Protein AF-A0A937JN17-F1 (afdb_monomer)

Organism: NCBI:txid1695166

pLDDT: mean 93.18, std 5.34, range [66.69, 98.62]

Mean predicted aligned error: 3.78 Å

Nearest PDB structures (foldseek):
  3ta1-assembly1_D  TM=4.311E-01  e=4.200E-02  Archaeoglobus fulgidus DSM 4304
  7r31-assembly1_A  TM=5.117E-01  e=2.282E-01  Synechocystis sp. PCC 6803
  3ddn-assembly1_A  TM=3.674E-01  e=8.674E-02  Mycobacterium tuberculosis
  4ozn-assembly1_A  TM=3.906E-01  e=2.906E-01  Haloferax mediterranei ATCC 33500
  1k1g-assembly1_A  TM=4.198E-01  e=4.153E+00  Homo sapiens

Structure (mmCIF, N/CA/C/O backbone):
data_AF-A0A937JN17-F1
#
_entry.id   AF-A0A937JN17-F1
#
loop_
_atom_site.group_PDB
_atom_site.id
_atom_site.type_symbol
_atom_site.label_atom_id
_atom_site.label_alt_id
_atom_site.label_comp_id
_atom_site.label_asym_id
_atom_site.label_entity_id
_atom_site.label_seq_id
_atom_site.pdbx_PDB_ins_code
_atom_site.Cartn_x
_atom_site.Cartn_y
_atom_site.Cartn_z
_atom_site.occupancy
_atom_site.B_iso_or_equiv
_atom_site.auth_seq_id
_atom_site.auth_comp_id
_atom_site.auth_asym_id
_atom_site.auth_atom_id
_atom_site.pdbx_PDB_model_num
ATOM 1 N N . MET A 1 1 ? -6.719 -8.205 -0.569 1.00 77.25 1 MET A N 1
ATOM 2 C CA . MET A 1 1 ? -6.168 -7.696 0.703 1.00 77.25 1 MET A CA 1
ATOM 3 C C . MET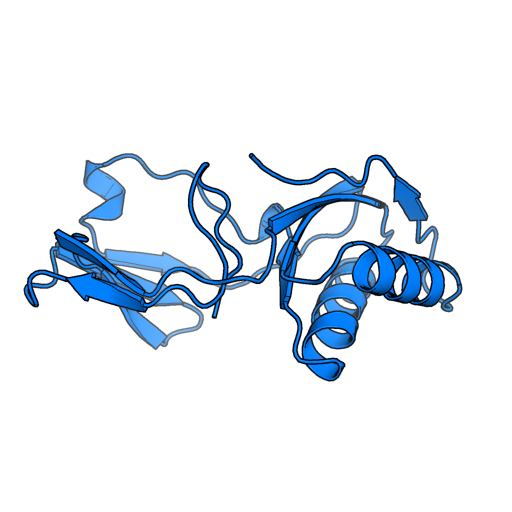 A 1 1 ? -5.210 -6.585 0.345 1.00 77.25 1 MET A C 1
ATOM 5 O O . MET A 1 1 ? -4.447 -6.789 -0.593 1.00 77.25 1 MET A O 1
ATOM 9 N N . ASN A 1 2 ? -5.300 -5.459 1.044 1.00 88.75 2 ASN A N 1
ATOM 10 C CA . ASN A 1 2 ? -4.591 -4.226 0.699 1.00 88.75 2 ASN A CA 1
ATOM 11 C C . ASN A 1 2 ? -3.262 -4.151 1.462 1.00 88.75 2 ASN A C 1
ATOM 13 O O . ASN A 1 2 ? -3.133 -4.776 2.518 1.00 88.75 2 ASN A O 1
ATOM 17 N N . VAL A 1 3 ? -2.299 -3.374 0.964 1.00 94.12 3 VAL A N 1
ATOM 18 C CA . VAL A 1 3 ? -1.054 -3.077 1.697 1.00 94.12 3 VAL A CA 1
ATOM 19 C C . VAL A 1 3 ? -1.288 -1.870 2.620 1.00 94.12 3 VAL A C 1
ATOM 21 O O . VAL A 1 3 ? -1.643 -0.803 2.119 1.00 94.12 3 VAL A O 1
ATOM 24 N N . PRO A 1 4 ? -1.129 -1.990 3.953 1.00 89.88 4 PRO A N 1
ATOM 25 C CA . PRO A 1 4 ? -1.349 -0.863 4.860 1.00 89.88 4 PRO A CA 1
ATOM 26 C C . PRO A 1 4 ? -0.353 0.283 4.624 1.00 89.88 4 PRO A C 1
ATOM 28 O O . PRO A 1 4 ? 0.852 0.058 4.617 1.00 89.88 4 PRO A O 1
ATOM 31 N N . GLY A 1 5 ? -0.855 1.515 4.484 1.00 84.62 5 GLY A N 1
ATOM 32 C CA . GLY A 1 5 ? -0.035 2.738 4.432 1.00 84.62 5 GLY A CA 1
ATOM 33 C C . GLY A 1 5 ? 0.147 3.443 5.778 1.00 84.62 5 GLY A C 1
ATOM 34 O O . GLY A 1 5 ? 0.866 4.434 5.870 1.00 84.62 5 GLY A O 1
ATOM 35 N N . SER A 1 6 ? -0.513 2.956 6.829 1.00 83.00 6 SER A N 1
ATOM 36 C CA . SER A 1 6 ? -0.355 3.464 8.191 1.00 83.00 6 SER A CA 1
ATOM 37 C C . SER A 1 6 ? 0.913 2.904 8.834 1.00 83.00 6 SER A C 1
ATOM 39 O O . SER A 1 6 ? 1.126 1.690 8.807 1.00 83.00 6 SER A O 1
ATOM 41 N N . ALA A 1 7 ? 1.697 3.773 9.474 1.00 77.50 7 ALA A N 1
ATOM 42 C CA . ALA A 1 7 ? 2.879 3.378 10.237 1.00 77.50 7 ALA A CA 1
ATOM 43 C C . ALA A 1 7 ? 2.555 2.276 11.263 1.00 77.50 7 ALA A C 1
ATOM 45 O O . ALA A 1 7 ? 1.486 2.278 11.882 1.00 77.50 7 ALA A O 1
ATOM 46 N N . GLY A 1 8 ? 3.481 1.333 11.436 1.00 82.06 8 GLY A N 1
ATOM 47 C CA . GLY A 1 8 ? 3.349 0.233 12.393 1.00 82.06 8 GLY A CA 1
ATOM 48 C C . GLY A 1 8 ? 2.393 -0.906 12.008 1.00 82.06 8 GLY A C 1
ATOM 49 O O . GLY A 1 8 ? 2.242 -1.821 12.813 1.00 82.06 8 GLY A O 1
ATOM 50 N N . ARG A 1 9 ? 1.769 -0.892 10.818 1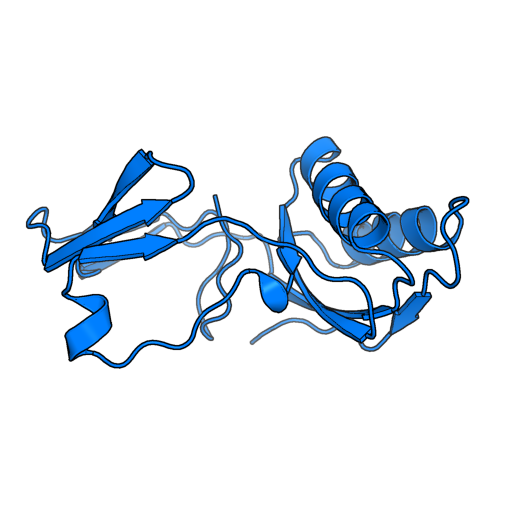.00 88.56 9 ARG A N 1
ATOM 51 C CA . ARG A 1 9 ? 0.922 -1.996 10.321 1.00 88.56 9 ARG A CA 1
ATOM 52 C C . ARG A 1 9 ? 1.540 -2.714 9.137 1.00 88.56 9 ARG A C 1
ATOM 54 O O . ARG A 1 9 ? 2.214 -2.110 8.301 1.00 88.56 9 ARG A O 1
ATOM 61 N N . ARG A 1 10 ? 1.279 -4.017 9.052 1.00 92.06 10 ARG A N 1
ATOM 62 C CA . ARG A 1 10 ? 1.859 -4.898 8.033 1.00 92.06 10 ARG A CA 1
ATOM 63 C C . ARG A 1 10 ? 0.792 -5.696 7.311 1.00 92.06 10 ARG A C 1
ATOM 65 O O . ARG A 1 10 ? -0.237 -6.086 7.858 1.00 92.06 10 ARG A O 1
ATOM 72 N N . PHE A 1 11 ? 1.061 -5.963 6.041 1.00 92.88 11 PHE A N 1
ATOM 73 C CA . PHE A 1 11 ? 0.241 -6.871 5.259 1.00 92.88 11 PHE A CA 1
ATOM 74 C C . PHE A 1 11 ? 0.230 -8.270 5.889 1.00 92.88 11 PHE A C 1
ATOM 76 O O . PHE A 1 11 ? 1.285 -8.818 6.207 1.00 92.88 11 PHE A O 1
ATOM 83 N N . GLY A 1 12 ? -0.958 -8.859 6.023 1.00 92.00 12 GLY A N 1
ATOM 84 C CA . GLY A 1 12 ? -1.141 -10.202 6.580 1.00 92.00 12 GLY A CA 1
ATOM 85 C C . GLY A 1 12 ? -1.245 -10.258 8.105 1.00 92.00 12 GLY A C 1
ATOM 86 O O . GLY A 1 12 ? -1.293 -11.352 8.652 1.00 92.00 12 GLY A O 1
ATOM 87 N N . GLU A 1 13 ? -1.288 -9.113 8.791 1.00 94.12 13 GLU A N 1
ATOM 88 C CA . GLU A 1 13 ? -1.615 -9.068 10.219 1.00 94.12 13 GLU A CA 1
ATOM 89 C C . GLU A 1 13 ? -3.034 -9.580 10.492 1.00 94.12 13 GLU A C 1
ATOM 91 O O . GLU A 1 13 ? -3.964 -9.335 9.719 1.00 94.12 13 GLU A O 1
ATOM 96 N N . ILE A 1 14 ? -3.201 -10.268 11.623 1.00 94.75 14 ILE A N 1
ATOM 97 C CA . ILE A 1 14 ? -4.507 -10.714 12.114 1.00 94.75 14 ILE A CA 1
ATOM 98 C C . ILE A 1 14 ? -4.906 -9.806 13.266 1.00 94.75 14 ILE A C 1
ATOM 100 O O . ILE A 1 14 ? -4.194 -9.710 14.266 1.00 94.75 14 ILE A O 1
ATOM 104 N N . VAL A 1 15 ? -6.064 -9.164 13.144 1.00 94.31 15 VAL A N 1
ATOM 105 C CA . VAL A 1 15 ? -6.603 -8.244 14.150 1.00 94.31 15 VAL A CA 1
ATOM 106 C C . VAL A 1 15 ? -7.935 -8.744 14.694 1.00 94.31 15 VAL A C 1
ATOM 108 O O . VAL A 1 15 ? -8.688 -9.430 14.002 1.00 94.31 15 VAL A O 1
ATOM 111 N N . VAL A 1 16 ? -8.235 -8.375 15.937 1.00 96.44 16 VAL A N 1
ATOM 112 C CA . VAL A 1 16 ? -9.571 -8.526 16.522 1.00 96.44 16 VAL A CA 1
ATOM 113 C C . VAL A 1 16 ? -10.297 -7.198 16.389 1.00 96.44 16 VAL A C 1
ATOM 115 O O . VAL A 1 16 ? -9.742 -6.154 16.733 1.00 96.44 16 VAL A O 1
ATOM 118 N N . HIS A 1 17 ? -11.542 -7.251 15.933 1.00 95.19 17 HIS A N 1
ATOM 119 C CA . HIS A 1 17 ? -12.444 -6.108 15.886 1.00 95.19 17 HIS A CA 1
ATOM 120 C C . HIS A 1 17 ? -13.636 -6.304 16.835 1.00 95.19 17 HIS A C 1
ATOM 122 O O . HIS A 1 17 ? -13.890 -7.415 17.304 1.00 95.19 17 HIS A O 1
ATOM 128 N N . ASP A 1 18 ? -14.368 -5.230 17.119 1.00 94.12 18 ASP A N 1
ATOM 129 C CA . ASP A 1 18 ? -15.531 -5.211 18.025 1.00 94.12 18 ASP A CA 1
ATOM 130 C C . ASP A 1 18 ? -16.756 -5.995 17.517 1.00 94.12 18 ASP A C 1
ATOM 132 O O . ASP A 1 18 ? -17.573 -6.466 18.307 1.00 94.12 18 ASP A O 1
ATOM 136 N N . GLY A 1 19 ? -16.860 -6.176 16.200 1.00 94.56 19 GLY A N 1
ATOM 137 C CA . GLY A 1 19 ? -17.957 -6.896 15.550 1.00 94.56 19 GLY A CA 1
ATOM 138 C C . GLY A 1 19 ? -19.166 -6.017 15.245 1.00 94.56 19 GLY A C 1
ATOM 139 O O . GLY A 1 19 ? -20.155 -6.525 14.719 1.00 94.56 19 GLY A O 1
ATOM 140 N N . GLU A 1 20 ? -19.080 -4.716 15.521 1.00 95.50 20 GLU A N 1
ATOM 141 C CA . GLU A 1 20 ? -20.132 -3.737 15.278 1.00 95.50 20 GLU A CA 1
ATOM 142 C C . GLU A 1 20 ? -19.713 -2.819 14.116 1.00 95.50 20 GLU A C 1
ATOM 144 O O . GLU A 1 20 ? -18.787 -2.024 14.262 1.00 95.50 20 GLU A O 1
ATOM 149 N N . PRO A 1 21 ? -20.349 -2.909 12.930 1.00 95.44 21 PRO A N 1
ATOM 150 C CA . PRO A 1 21 ? -19.993 -2.043 11.813 1.00 95.44 21 PRO A CA 1
ATOM 151 C C . PRO A 1 21 ? -20.191 -0.565 12.167 1.00 95.44 21 PRO A C 1
ATOM 153 O O . PRO A 1 21 ? -21.305 -0.124 12.454 1.00 95.44 21 PRO A O 1
ATOM 156 N N . ARG A 1 22 ? -19.114 0.216 12.089 1.00 94.31 22 ARG A N 1
ATOM 157 C CA . ARG A 1 22 ? -19.124 1.671 12.290 1.00 94.31 22 ARG A CA 1
ATOM 158 C C . ARG A 1 22 ? -19.479 2.430 11.021 1.00 94.31 22 ARG A C 1
ATOM 160 O O . ARG A 1 22 ? -19.930 3.559 11.120 1.00 94.31 22 ARG A O 1
ATOM 167 N N . GLY A 1 23 ? -19.293 1.808 9.856 1.00 94.25 23 GLY A N 1
ATOM 168 C CA . GLY A 1 23 ? -19.562 2.361 8.530 1.00 94.25 23 GLY A CA 1
ATOM 169 C C . GLY A 1 23 ? -19.452 1.293 7.441 1.00 94.25 23 GLY A C 1
ATOM 170 O O . GLY A 1 23 ? -19.213 0.121 7.737 1.00 94.25 23 GLY A O 1
ATOM 171 N N . HIS A 1 24 ? -19.611 1.690 6.177 1.00 96.00 24 HIS A N 1
ATOM 172 C CA . HIS A 1 24 ? -19.555 0.777 5.028 1.00 96.00 24 HIS A CA 1
ATOM 173 C C . HIS A 1 24 ? -18.746 1.371 3.868 1.00 96.00 24 HIS A C 1
ATOM 175 O O . HIS A 1 24 ? -18.659 2.589 3.682 1.00 96.00 24 HIS A O 1
ATOM 181 N N . ARG A 1 25 ? -18.127 0.504 3.070 1.00 94.31 25 ARG A N 1
ATOM 182 C CA . ARG A 1 25 ? -17.468 0.852 1.808 1.00 94.31 25 ARG A CA 1
ATOM 183 C C . ARG A 1 25 ? -18.082 0.055 0.684 1.00 94.31 25 ARG A C 1
ATOM 185 O O . ARG A 1 25 ? -18.060 -1.167 0.732 1.00 94.31 25 ARG A O 1
ATOM 192 N N . VAL A 1 26 ? -18.583 0.742 -0.329 1.00 95.38 26 VAL A N 1
ATOM 193 C CA . VAL A 1 26 ? -19.026 0.118 -1.572 1.00 95.38 26 VAL A CA 1
ATOM 194 C C . VAL A 1 26 ? -17.905 0.305 -2.582 1.00 95.38 26 VAL A C 1
ATOM 196 O O . VAL A 1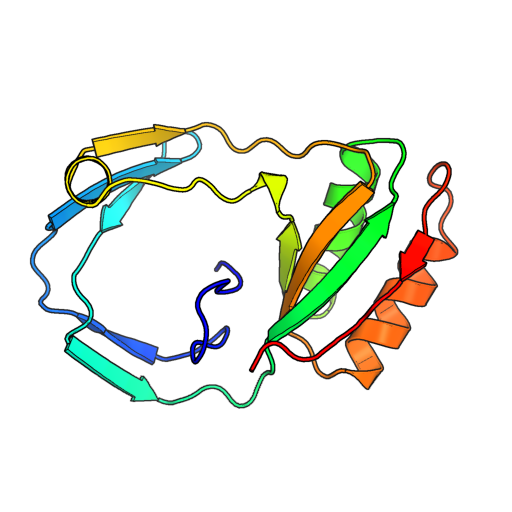 26 ? -17.643 1.422 -3.009 1.00 95.38 26 VAL A O 1
ATOM 199 N N . VAL A 1 27 ? -17.194 -0.770 -2.911 1.00 92.69 27 VAL A N 1
ATOM 200 C CA . VAL A 1 27 ? -16.090 -0.758 -3.877 1.00 92.69 27 VAL A CA 1
ATOM 201 C C . VAL A 1 27 ? -16.477 -1.629 -5.056 1.00 92.69 27 VAL A C 1
ATOM 203 O O . VAL A 1 27 ? -16.723 -2.822 -4.875 1.00 92.69 27 VAL A O 1
ATOM 206 N N . ASP A 1 28 ? -16.547 -1.035 -6.246 1.00 93.38 28 ASP A N 1
ATOM 207 C CA . ASP A 1 28 ? -16.973 -1.711 -7.480 1.00 93.38 28 ASP A CA 1
ATOM 208 C C . ASP A 1 28 ? -18.328 -2.434 -7.294 1.00 93.38 28 ASP A C 1
ATOM 210 O O . ASP A 1 28 ? -18.506 -3.602 -7.646 1.00 93.38 28 ASP A O 1
ATOM 214 N N . GLY A 1 29 ? -19.275 -1.756 -6.633 1.00 94.62 29 GLY A N 1
ATOM 215 C CA . GLY A 1 29 ? -20.610 -2.280 -6.319 1.00 94.62 29 GLY A CA 1
ATOM 216 C C . GLY A 1 29 ? -20.665 -3.321 -5.192 1.00 94.62 29 GLY A C 1
ATOM 217 O O . GLY A 1 29 ? -21.749 -3.805 -4.865 1.00 94.62 29 GLY A O 1
ATOM 218 N N . ARG A 1 30 ? -19.531 -3.679 -4.573 1.00 95.50 30 ARG A N 1
ATOM 219 C CA . ARG A 1 30 ? -19.479 -4.615 -3.443 1.00 95.50 30 ARG A CA 1
ATOM 220 C C . ARG A 1 30 ? -19.331 -3.888 -2.116 1.00 95.50 30 ARG A C 1
ATOM 222 O O . ARG A 1 30 ? -18.397 -3.119 -1.926 1.00 95.50 30 ARG A O 1
ATOM 229 N N . GLU A 1 31 ? -20.206 -4.211 -1.174 1.00 95.88 31 GLU A N 1
ATOM 230 C CA . GLU A 1 31 ? -20.188 -3.639 0.168 1.00 95.88 31 GLU A CA 1
ATOM 231 C C . GLU A 1 31 ? -19.222 -4.374 1.118 1.00 95.88 31 GLU A C 1
ATOM 233 O O . GLU A 1 31 ? -19.138 -5.607 1.132 1.00 95.88 31 GLU A O 1
ATOM 238 N N . TYR A 1 32 ? -18.504 -3.594 1.927 1.00 93.69 32 TYR A N 1
ATOM 239 C CA . TYR A 1 32 ? -17.571 -4.021 2.963 1.00 93.69 32 TYR A CA 1
ATOM 240 C C . TYR A 1 32 ? -17.838 -3.230 4.255 1.00 93.69 32 TYR A C 1
ATOM 242 O O . TYR A 1 32 ? -17.751 -2.000 4.228 1.00 93.69 32 TYR A O 1
ATOM 250 N N . PRO A 1 33 ? -18.142 -3.884 5.389 1.00 95.06 33 PRO A N 1
ATOM 251 C CA . PRO A 1 33 ? -18.278 -3.197 6.671 1.00 95.06 33 PRO A CA 1
ATOM 252 C C . PRO A 1 33 ? -16.918 -2.703 7.187 1.00 95.06 33 PRO A C 1
ATOM 254 O O . PRO A 1 33 ? -15.886 -3.345 6.981 1.00 95.06 33 PRO A O 1
ATOM 257 N N . VAL A 1 34 ? -16.931 -1.560 7.870 1.00 93.25 34 VAL A N 1
ATOM 258 C CA . VAL A 1 34 ? -15.780 -0.973 8.566 1.00 93.25 34 VAL A CA 1
ATOM 259 C C . VAL A 1 34 ? -15.956 -1.206 10.059 1.00 93.25 34 VAL A C 1
ATOM 261 O O . VAL A 1 34 ? -17.010 -0.881 10.603 1.00 93.25 34 VAL A O 1
ATOM 264 N N . PHE A 1 35 ? -14.930 -1.743 10.709 1.00 94.19 35 PHE A N 1
ATOM 265 C CA . PHE A 1 35 ? -14.930 -2.041 12.140 1.00 94.19 35 PHE A CA 1
ATOM 266 C C . PHE A 1 35 ? -13.793 -1.316 12.848 1.00 94.19 35 PHE A C 1
ATOM 268 O O . PHE A 1 35 ? -12.760 -1.042 12.229 1.00 94.19 35 PHE A O 1
ATOM 275 N N . ASP A 1 36 ? -13.963 -1.092 14.147 1.00 92.81 36 ASP A N 1
ATOM 276 C CA . ASP A 1 36 ? -12.887 -0.599 14.994 1.00 92.81 36 ASP A CA 1
ATOM 277 C C . ASP A 1 36 ? -11.972 -1.756 15.414 1.00 92.81 36 ASP A C 1
ATOM 279 O O . ASP A 1 36 ? -12.412 -2.825 15.854 1.00 92.81 36 ASP A O 1
ATOM 283 N N . GLU A 1 37 ? -10.666 -1.544 15.264 1.00 93.06 37 GLU A N 1
ATOM 284 C CA . GLU A 1 37 ? -9.659 -2.480 15.746 1.00 93.06 37 GLU A CA 1
ATOM 285 C C . GLU A 1 37 ? -9.579 -2.426 17.277 1.00 93.06 37 GLU A C 1
ATOM 287 O O . GLU A 1 37 ? -9.365 -1.363 17.860 1.00 93.06 37 GLU A O 1
ATOM 292 N N . LEU A 1 38 ? -9.675 -3.586 17.932 1.00 94.88 38 LEU A N 1
ATOM 293 C CA . LEU A 1 38 ? -9.451 -3.714 19.372 1.00 94.88 38 LEU A CA 1
ATOM 294 C C . LEU A 1 38 ? -7.995 -4.048 19.701 1.00 94.88 38 LEU A C 1
ATOM 296 O O . LEU A 1 38 ? -7.431 -3.487 20.640 1.00 94.88 38 LEU A O 1
ATOM 300 N N . LEU A 1 39 ? -7.404 -5.004 18.973 1.00 94.81 39 LEU A N 1
ATOM 301 C CA . LEU A 1 39 ? -6.016 -5.429 19.170 1.00 94.81 39 LEU A CA 1
ATOM 302 C C . LEU A 1 39 ? -5.436 -6.147 17.947 1.00 94.81 39 LEU A C 1
ATOM 304 O O . LEU A 1 39 ? -6.154 -6.795 17.181 1.00 94.81 39 LEU A O 1
ATOM 308 N N . LEU A 1 40 ? -4.106 -6.121 17.854 1.00 95.06 40 LEU A N 1
ATOM 309 C CA . LEU A 1 40 ? -3.317 -6.989 16.986 1.00 95.06 40 LEU A CA 1
ATOM 310 C C . LEU A 1 40 ? -3.171 -8.371 17.634 1.00 95.06 40 LEU A C 1
ATOM 312 O O . LEU A 1 40 ? -2.562 -8.497 18.696 1.00 95.06 40 LEU A O 1
ATOM 316 N N . PHE A 1 41 ? -3.742 -9.397 17.006 1.00 96.69 41 PHE A N 1
ATOM 317 C CA . PHE A 1 41 ? -3.695 -10.773 17.499 1.00 96.69 41 PHE A CA 1
ATOM 318 C C . PHE A 1 41 ? -2.420 -11.485 17.050 1.00 96.69 41 PHE A C 1
ATOM 320 O O . PHE A 1 41 ? -1.743 -12.111 17.863 1.00 96.69 41 PHE A O 1
ATOM 327 N N . GLU A 1 42 ? -2.075 -11.352 15.769 1.00 96.69 42 GLU A N 1
ATOM 328 C CA . GLU A 1 42 ? -0.871 -11.942 15.187 1.00 96.69 42 GLU A CA 1
ATOM 329 C C . GLU A 1 42 ? -0.181 -10.935 14.267 1.00 96.69 42 GLU A C 1
ATOM 331 O O . GLU A 1 42 ? -0.782 -10.412 13.325 1.00 96.69 42 GLU A O 1
ATOM 336 N N . ALA A 1 43 ? 1.090 -10.658 14.559 1.00 94.12 43 ALA A N 1
ATOM 337 C CA . ALA A 1 43 ? 1.923 -9.792 13.738 1.00 94.12 43 ALA A CA 1
ATOM 338 C C . ALA A 1 43 ? 2.401 -10.528 12.480 1.00 94.12 43 ALA A C 1
ATOM 340 O O . ALA A 1 43 ? 2.734 -11.712 12.528 1.00 94.12 43 ALA A O 1
ATOM 341 N N . SER A 1 44 ? 2.515 -9.804 11.369 1.00 93.00 44 SER A N 1
ATOM 342 C CA . SER A 1 44 ? 3.094 -10.339 10.136 1.00 93.00 44 SER A CA 1
ATOM 343 C C . SER A 1 44 ? 4.606 -10.127 10.089 1.00 93.00 44 SER A C 1
ATOM 345 O O . SER A 1 44 ? 5.116 -9.058 10.430 1.00 93.00 44 SER A O 1
ATOM 347 N N . GLY A 1 45 ? 5.331 -11.138 9.605 1.00 92.31 45 GLY A N 1
ATOM 348 C CA . GLY A 1 45 ? 6.763 -11.038 9.305 1.00 92.31 45 GLY A CA 1
ATOM 349 C C . GLY A 1 45 ? 7.079 -10.366 7.963 1.00 92.31 45 GLY A C 1
ATOM 350 O O . GLY A 1 45 ? 8.248 -10.129 7.667 1.00 92.31 45 GLY A O 1
ATOM 351 N N . VAL A 1 46 ? 6.068 -10.067 7.138 1.00 93.50 46 VAL A N 1
ATOM 352 C CA . VAL A 1 46 ? 6.258 -9.448 5.818 1.00 93.50 46 VAL A CA 1
ATOM 353 C C . VAL A 1 46 ? 6.415 -7.933 5.985 1.00 93.50 46 VAL A C 1
ATOM 355 O O . VAL A 1 46 ? 5.546 -7.295 6.586 1.00 93.50 46 VAL A O 1
ATOM 358 N N . PRO A 1 47 ? 7.507 -7.319 5.496 1.00 93.25 47 PRO A N 1
ATOM 359 C CA . PRO A 1 47 ? 7.666 -5.878 5.582 1.00 93.25 47 PRO A CA 1
ATOM 360 C C . PRO A 1 47 ? 6.773 -5.146 4.585 1.00 93.25 47 PRO A C 1
ATOM 362 O O . PRO A 1 47 ? 6.491 -5.641 3.494 1.00 93.25 47 PRO A O 1
ATOM 365 N N . THR A 1 48 ? 6.370 -3.941 4.979 1.00 94.12 48 THR A N 1
ATOM 366 C CA . THR A 1 48 ? 5.799 -2.951 4.071 1.00 94.12 48 THR A CA 1
ATOM 367 C C . THR A 1 48 ? 6.940 -2.083 3.558 1.00 94.12 48 THR A C 1
ATOM 369 O O . THR A 1 48 ? 7.686 -1.503 4.347 1.00 94.12 48 THR A O 1
ATOM 372 N N . LEU A 1 49 ? 7.092 -2.000 2.244 1.00 95.56 49 LEU A N 1
ATOM 373 C CA . LEU A 1 49 ? 8.067 -1.147 1.576 1.00 95.56 49 LEU A CA 1
ATOM 374 C C . LEU A 1 49 ? 7.333 -0.031 0.835 1.00 95.56 49 LEU A C 1
ATOM 376 O O . LEU A 1 49 ? 6.219 -0.237 0.362 1.00 95.56 49 LEU A O 1
ATOM 380 N N . ALA A 1 50 ? 7.966 1.124 0.690 1.00 96.00 50 ALA A N 1
ATOM 381 C CA . ALA A 1 50 ? 7.516 2.195 -0.186 1.00 96.00 50 ALA A CA 1
ATOM 382 C C . ALA A 1 50 ? 8.521 2.357 -1.328 1.00 96.00 50 ALA A C 1
ATOM 384 O O . ALA A 1 50 ? 9.730 2.299 -1.114 1.00 96.00 50 ALA A O 1
ATOM 385 N N . VAL A 1 51 ? 8.029 2.547 -2.550 1.00 98.06 51 VAL A N 1
ATOM 386 C CA . VAL A 1 51 ? 8.859 2.825 -3.726 1.00 98.06 51 VAL A CA 1
ATOM 387 C C . VAL A 1 51 ? 8.198 3.893 -4.580 1.00 98.06 51 VAL A C 1
ATOM 389 O O . VAL A 1 51 ? 6.975 3.939 -4.679 1.00 98.06 51 VAL A O 1
ATOM 392 N N . THR A 1 52 ? 8.990 4.750 -5.217 1.00 98.12 52 THR A N 1
ATOM 393 C CA . THR A 1 52 ? 8.485 5.646 -6.262 1.00 98.12 52 THR A CA 1
ATOM 394 C C . THR A 1 52 ? 8.633 4.960 -7.608 1.00 98.12 52 THR A C 1
ATOM 396 O O . THR A 1 52 ? 9.748 4.607 -7.992 1.00 98.12 52 THR A O 1
ATOM 399 N N . VAL A 1 53 ? 7.532 4.796 -8.334 1.00 97.75 53 VAL A N 1
ATOM 400 C CA . VAL A 1 53 ? 7.517 4.266 -9.701 1.00 97.75 53 VAL A CA 1
ATOM 401 C C . VAL A 1 53 ? 7.141 5.371 -10.674 1.00 97.75 53 VAL A C 1
ATOM 403 O O . VAL A 1 53 ? 6.364 6.258 -10.333 1.00 97.75 53 VAL A O 1
ATOM 406 N N . ASN A 1 54 ? 7.673 5.307 -11.886 1.00 97.00 54 ASN A N 1
ATOM 407 C CA . ASN A 1 54 ? 7.194 6.062 -13.032 1.00 97.00 54 ASN A CA 1
ATOM 408 C C . ASN A 1 54 ? 6.694 5.073 -14.078 1.00 97.00 54 ASN A C 1
ATOM 410 O O . ASN A 1 54 ? 7.406 4.132 -14.426 1.00 97.00 54 ASN A O 1
ATOM 414 N N . ALA A 1 55 ? 5.478 5.293 -14.555 1.00 95.31 55 ALA A N 1
ATOM 415 C CA . ALA A 1 55 ? 4.795 4.440 -15.511 1.00 95.31 55 ALA A CA 1
ATOM 416 C C . ALA A 1 55 ? 3.992 5.332 -16.459 1.00 95.31 55 ALA A C 1
ATOM 418 O O . ALA A 1 55 ? 3.194 6.132 -15.985 1.00 95.31 55 ALA A O 1
ATOM 419 N N . GLY A 1 56 ? 4.197 5.254 -17.775 1.00 91.88 56 GLY A N 1
ATOM 420 C CA . GLY A 1 56 ? 3.521 6.167 -18.707 1.00 91.88 56 GLY A CA 1
ATOM 421 C C . GLY A 1 56 ? 1.997 5.998 -18.739 1.00 91.88 56 GLY A C 1
ATOM 422 O O . GLY A 1 56 ? 1.273 6.971 -18.956 1.00 91.88 56 GLY A O 1
ATOM 423 N N . ALA A 1 57 ? 1.515 4.780 -18.488 1.00 92.62 57 ALA A N 1
ATOM 424 C CA . ALA A 1 57 ? 0.109 4.411 -18.579 1.00 92.62 57 ALA A CA 1
ATOM 425 C C . ALA A 1 57 ? -0.402 3.743 -17.287 1.00 92.62 57 ALA A C 1
ATOM 427 O O . ALA A 1 57 ? 0.383 3.265 -16.465 1.00 92.62 57 ALA A O 1
ATOM 428 N N . ALA A 1 58 ? -1.723 3.717 -17.094 1.00 93.75 58 ALA A N 1
ATOM 429 C CA . ALA A 1 58 ? -2.339 3.072 -15.930 1.00 93.75 58 ALA A CA 1
ATOM 430 C C . ALA A 1 58 ? -2.126 1.547 -15.961 1.00 93.75 58 ALA A C 1
ATOM 432 O O . ALA A 1 58 ? -1.827 0.935 -14.939 1.00 93.75 58 ALA A O 1
ATOM 433 N N . GLU A 1 59 ? -2.142 0.965 -17.158 1.00 94.69 59 GLU A N 1
ATOM 434 C CA . GLU A 1 59 ? -1.931 -0.457 -17.432 1.00 94.69 59 GLU A CA 1
ATOM 435 C C . GLU A 1 59 ? -0.530 -0.925 -17.011 1.00 94.69 59 GLU A C 1
ATOM 437 O O . GLU A 1 59 ? -0.321 -2.083 -16.655 1.00 94.69 59 GLU A O 1
ATOM 442 N N . ASP A 1 60 ? 0.457 -0.027 -17.024 1.00 95.69 60 ASP A N 1
ATOM 443 C CA . ASP A 1 60 ? 1.804 -0.333 -16.546 1.00 95.69 60 ASP A CA 1
ATOM 444 C C . ASP A 1 60 ? 1.851 -0.446 -15.019 1.00 95.69 60 ASP A C 1
ATOM 446 O O . ASP A 1 60 ? 2.578 -1.288 -14.489 1.00 95.69 60 ASP A O 1
ATOM 450 N N . VAL A 1 61 ? 1.065 0.370 -14.311 1.00 96.00 61 VAL A N 1
ATOM 451 C CA . VAL A 1 61 ? 0.905 0.281 -12.853 1.00 96.00 61 VAL A CA 1
ATOM 452 C C . VAL A 1 61 ? 0.120 -0.977 -12.490 1.00 96.00 61 VAL A C 1
ATOM 454 O O . VAL A 1 61 ? 0.513 -1.698 -11.578 1.00 96.00 61 VAL A O 1
ATOM 457 N N . GLU A 1 62 ? -0.935 -1.297 -13.237 1.00 95.56 62 GLU A N 1
ATOM 458 C CA . GLU A 1 62 ? -1.683 -2.550 -13.074 1.00 95.56 62 GLU A CA 1
ATOM 459 C C . GLU A 1 62 ? -0.792 -3.771 -13.305 1.00 95.56 62 GLU A C 1
ATOM 461 O O . GLU A 1 62 ? -0.777 -4.681 -12.481 1.00 95.56 62 GLU A O 1
ATOM 466 N N . ALA A 1 63 ? 0.062 -3.747 -14.332 1.00 96.12 63 ALA A N 1
ATOM 467 C CA . ALA A 1 63 ? 1.027 -4.815 -14.574 1.00 96.12 63 ALA A CA 1
ATOM 468 C C . ALA A 1 63 ? 2.021 -5.003 -13.411 1.00 96.12 63 ALA A C 1
ATOM 470 O O . ALA A 1 63 ? 2.473 -6.122 -13.175 1.00 96.12 63 ALA A O 1
ATOM 471 N N . LEU A 1 64 ? 2.371 -3.939 -12.676 1.00 97.38 64 LEU A N 1
ATOM 472 C CA . LEU A 1 64 ? 3.173 -4.054 -11.452 1.00 97.38 64 LEU A CA 1
ATOM 473 C C . LEU A 1 64 ? 2.383 -4.756 -10.340 1.00 97.38 64 LEU A C 1
ATOM 475 O O . LEU A 1 64 ? 2.915 -5.640 -9.667 1.00 97.38 64 LEU A O 1
ATOM 479 N N . VAL A 1 65 ? 1.117 -4.372 -10.153 1.00 96.94 65 VAL A N 1
ATOM 480 C CA . VAL A 1 65 ? 0.217 -4.980 -9.160 1.00 96.94 65 VAL A CA 1
ATOM 481 C C . VAL A 1 65 ? 0.005 -6.465 -9.441 1.00 96.94 65 VAL A C 1
ATOM 483 O O . VAL A 1 65 ? 0.111 -7.290 -8.525 1.00 96.94 65 VAL A O 1
ATOM 486 N N . ASP A 1 66 ? -0.217 -6.816 -10.703 1.00 96.88 66 ASP A N 1
ATOM 487 C CA . ASP A 1 66 ? -0.384 -8.194 -11.153 1.00 96.88 66 ASP A CA 1
ATOM 488 C C . ASP A 1 66 ? 0.905 -9.003 -10.995 1.00 96.88 66 ASP A C 1
ATOM 490 O O . ASP A 1 66 ? 0.853 -10.140 -10.524 1.00 96.88 66 ASP A O 1
ATOM 494 N N . LEU A 1 67 ? 2.067 -8.415 -11.306 1.00 97.94 67 LEU A N 1
ATOM 495 C CA . LEU A 1 67 ? 3.363 -9.074 -11.134 1.00 97.94 67 LEU A CA 1
ATOM 496 C C . LEU A 1 67 ? 3.603 -9.470 -9.672 1.00 97.94 67 LEU A C 1
ATOM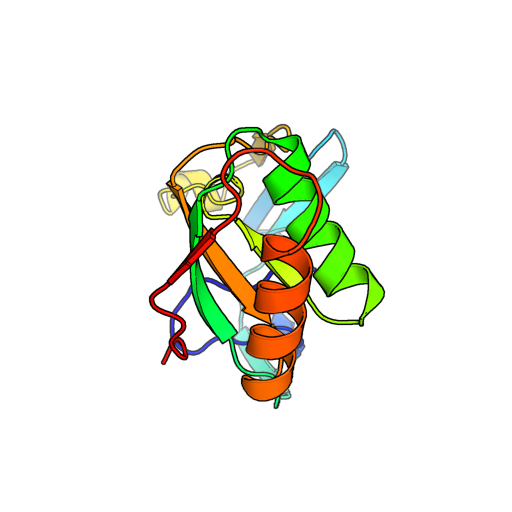 498 O O . LEU A 1 67 ? 3.941 -10.617 -9.393 1.00 97.94 67 LEU A O 1
ATOM 502 N N . PHE A 1 68 ? 3.392 -8.553 -8.724 1.00 98.19 68 PHE A N 1
ATOM 503 C CA . PHE A 1 68 ? 3.539 -8.875 -7.301 1.00 98.19 68 PHE A CA 1
ATOM 504 C C . PHE A 1 68 ? 2.508 -9.915 -6.853 1.00 98.19 68 PHE A C 1
ATOM 506 O O . PHE A 1 68 ? 2.856 -10.860 -6.143 1.00 98.19 68 PHE A O 1
ATOM 513 N N . SER A 1 69 ? 1.261 -9.782 -7.309 1.00 96.75 69 SER A N 1
ATOM 514 C CA . SER A 1 69 ? 0.186 -10.723 -6.982 1.00 96.75 69 SER A CA 1
ATOM 515 C C . SER A 1 69 ? 0.469 -12.139 -7.489 1.00 96.75 69 SER A C 1
ATOM 517 O O . SER A 1 69 ? 0.199 -13.098 -6.767 1.00 96.75 69 SER A O 1
ATOM 519 N N . GLY A 1 70 ? 1.062 -12.278 -8.679 1.00 97.50 70 GLY A N 1
ATOM 520 C CA . GLY A 1 70 ? 1.482 -13.559 -9.257 1.00 97.50 70 GLY A CA 1
ATOM 521 C C . GLY A 1 70 ? 2.619 -14.256 -8.500 1.00 97.50 70 GLY A C 1
ATOM 522 O O . GLY A 1 70 ? 2.836 -15.448 -8.701 1.00 97.50 70 GLY A O 1
ATOM 523 N N . HIS A 1 71 ? 3.307 -13.535 -7.611 1.00 97.06 71 HIS A N 1
ATOM 524 C CA . HIS A 1 71 ? 4.370 -14.034 -6.735 1.00 97.06 71 HIS A CA 1
ATOM 525 C C . HIS A 1 71 ? 3.939 -14.125 -5.259 1.00 97.06 71 HIS A C 1
ATOM 527 O O . HIS A 1 71 ? 4.783 -14.145 -4.369 1.00 97.06 71 HIS A O 1
ATOM 533 N N . ASP A 1 72 ? 2.630 -14.152 -4.984 1.00 95.31 72 ASP A N 1
ATOM 534 C CA . ASP A 1 72 ? 2.055 -14.183 -3.630 1.00 95.31 72 ASP A CA 1
ATOM 535 C C . ASP A 1 72 ? 2.376 -12.952 -2.755 1.00 95.31 72 ASP A C 1
ATOM 53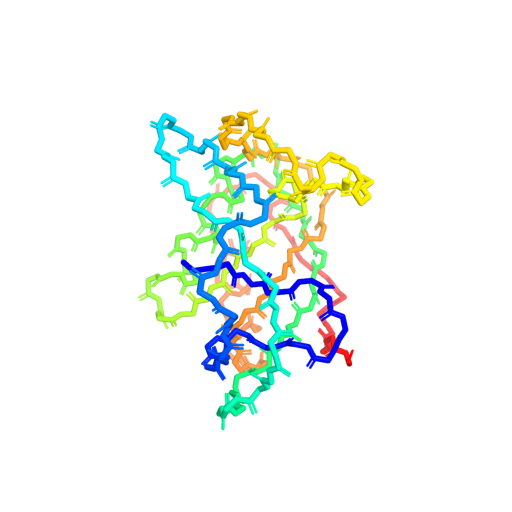7 O O . ASP A 1 72 ? 2.089 -12.932 -1.556 1.00 95.31 72 ASP A O 1
ATOM 541 N N . TYR A 1 73 ? 2.867 -11.873 -3.363 1.00 97.00 73 TYR A N 1
ATOM 542 C CA . TYR A 1 73 ? 3.077 -10.572 -2.730 1.00 97.00 73 TYR A CA 1
ATOM 543 C C . TYR A 1 73 ? 1.964 -9.598 -3.093 1.00 97.00 73 TYR A C 1
ATOM 545 O O . TYR A 1 73 ? 1.054 -9.922 -3.855 1.00 97.00 73 TYR A O 1
ATOM 553 N N . ARG A 1 74 ? 1.984 -8.386 -2.539 1.00 97.12 74 ARG A N 1
ATOM 554 C CA . ARG A 1 74 ? 1.019 -7.343 -2.916 1.00 97.12 74 ARG A CA 1
ATOM 555 C C . ARG A 1 74 ? 1.715 -6.034 -3.220 1.00 97.12 74 ARG A C 1
ATOM 557 O O . ARG A 1 74 ? 2.727 -5.716 -2.603 1.00 97.12 74 ARG A O 1
ATOM 564 N N . ALA A 1 75 ? 1.127 -5.285 -4.140 1.00 96.88 75 ALA A N 1
ATOM 565 C CA . ALA A 1 75 ? 1.477 -3.907 -4.422 1.00 96.88 75 ALA A CA 1
ATOM 566 C C . ALA A 1 75 ? 0.198 -3.064 -4.416 1.00 96.88 75 ALA A C 1
ATOM 568 O O . ALA A 1 75 ? -0.835 -3.505 -4.914 1.00 96.88 75 ALA A O 1
ATOM 569 N N . GLU A 1 76 ? 0.269 -1.872 -3.836 1.00 95.62 76 GLU A N 1
ATOM 570 C CA . GLU A 1 76 ? -0.861 -0.963 -3.668 1.00 95.62 76 GLU A CA 1
ATOM 571 C C . GLU A 1 76 ? -0.421 0.452 -4.087 1.00 95.62 76 GLU A C 1
ATOM 573 O O . GLU A 1 76 ? 0.402 1.067 -3.398 1.00 95.62 76 GLU A O 1
ATOM 578 N N . PRO A 1 77 ? -0.875 0.964 -5.244 1.00 95.50 77 PRO A N 1
ATOM 579 C CA . PRO A 1 77 ? -0.457 2.272 -5.738 1.00 95.50 77 PRO A CA 1
ATOM 580 C C . PRO A 1 77 ? -1.080 3.410 -4.925 1.00 95.50 77 PRO A C 1
ATOM 582 O O . PRO A 1 77 ? -2.207 3.307 -4.463 1.00 95.50 77 PRO A O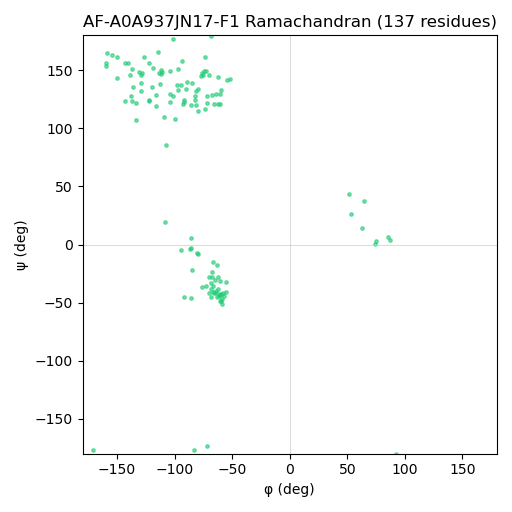 1
ATOM 585 N N . ALA A 1 78 ? -0.399 4.551 -4.801 1.00 90.12 78 ALA A N 1
ATOM 586 C CA . ALA A 1 78 ? -0.918 5.715 -4.075 1.00 90.12 78 ALA A CA 1
ATOM 587 C C . ALA A 1 78 ? -2.289 6.181 -4.601 1.00 90.12 78 ALA A C 1
ATOM 589 O O . ALA A 1 78 ? -3.128 6.646 -3.832 1.00 90.12 78 ALA A O 1
ATOM 590 N N . SER A 1 79 ? -2.536 6.007 -5.903 1.00 88.75 79 SER A N 1
ATOM 591 C CA . SER A 1 79 ? -3.822 6.302 -6.544 1.00 88.75 79 SER A CA 1
ATOM 592 C C . SER A 1 79 ? -4.992 5.443 -6.034 1.00 88.75 79 SER A C 1
ATOM 594 O O . SER A 1 79 ? -6.149 5.841 -6.179 1.00 88.75 79 SER A O 1
ATOM 596 N N . SER A 1 80 ? -4.732 4.311 -5.373 1.00 87.50 80 SER A N 1
ATOM 597 C CA . SER A 1 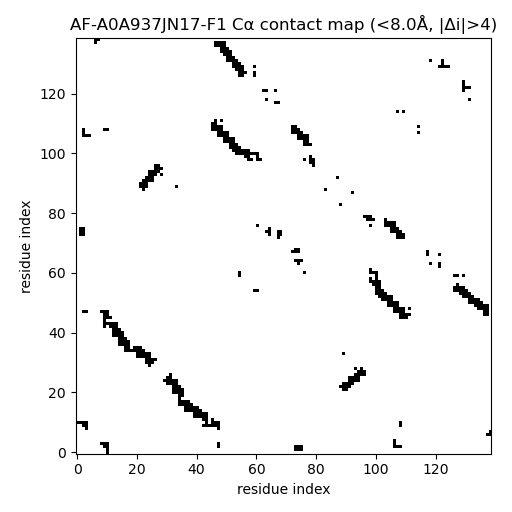80 ? -5.767 3.490 -4.742 1.00 87.50 80 SER A CA 1
ATOM 598 C C . SER A 1 80 ? -6.118 3.933 -3.315 1.00 87.50 80 SER A C 1
ATOM 600 O O . SER A 1 80 ? -7.070 3.403 -2.742 1.00 87.50 80 SER A O 1
ATOM 602 N N . PHE A 1 81 ? -5.444 4.936 -2.745 1.00 87.00 81 PHE A N 1
ATOM 603 C CA . PHE A 1 81 ? -5.766 5.477 -1.423 1.00 87.00 81 PHE A CA 1
ATOM 604 C C . PHE A 1 81 ? -6.647 6.725 -1.505 1.00 87.00 81 PHE A C 1
ATOM 606 O O . PHE A 1 81 ? -6.577 7.507 -2.448 1.00 87.00 81 PHE A O 1
ATOM 613 N N . GLU A 1 82 ? -7.451 6.934 -0.465 1.00 86.50 82 GLU A N 1
ATOM 614 C CA . GLU A 1 82 ? -8.217 8.159 -0.264 1.00 86.50 82 GLU A CA 1
ATOM 615 C C . GLU A 1 82 ? -8.133 8.560 1.209 1.00 86.50 82 GLU A C 1
ATOM 617 O O . GLU A 1 82 ? -8.395 7.754 2.105 1.00 86.50 82 GLU A O 1
ATOM 622 N N . LEU A 1 83 ? -7.743 9.808 1.467 1.00 87.44 83 LEU A N 1
ATOM 623 C CA . LEU A 1 83 ? -7.727 10.355 2.818 1.00 87.44 83 LEU A CA 1
ATOM 624 C C . LEU A 1 83 ? -9.134 10.819 3.186 1.00 87.44 83 LEU A C 1
ATOM 626 O O . LEU A 1 83 ? -9.692 11.712 2.552 1.00 87.44 83 LEU A O 1
ATOM 630 N N . MET A 1 84 ? -9.683 10.234 4.246 1.00 89.00 84 MET A N 1
ATOM 631 C CA . MET A 1 84 ? -11.015 10.553 4.753 1.00 89.00 84 MET A CA 1
ATOM 632 C C . MET A 1 84 ? -10.917 11.207 6.130 1.00 89.00 84 MET A C 1
ATOM 634 O O . MET A 1 84 ? -10.032 10.889 6.925 1.00 89.00 84 MET A O 1
ATOM 638 N N . CYS A 1 85 ? -11.850 12.109 6.438 1.00 91.56 85 CYS A N 1
ATOM 639 C CA . CYS A 1 85 ? -12.038 12.552 7.818 1.00 91.56 85 CYS A CA 1
ATOM 640 C C . CYS A 1 85 ? -12.728 11.449 8.641 1.00 91.56 85 CYS A C 1
ATOM 642 O O . CYS A 1 85 ? -13.393 10.583 8.073 1.00 91.56 85 CYS A O 1
ATOM 644 N N . SER A 1 86 ? -12.632 11.517 9.973 1.00 87.12 86 SER A N 1
ATOM 645 C CA . SER A 1 86 ? -13.260 10.529 10.874 1.00 87.12 86 SER A CA 1
ATOM 646 C C . SER A 1 86 ? -14.774 10.384 10.639 1.00 87.12 86 SER A C 1
ATOM 648 O O . SER A 1 86 ? -15.289 9.272 10.566 1.00 87.12 86 SER A O 1
ATOM 650 N N . CYS A 1 87 ? -15.484 11.492 10.406 1.00 89.62 87 CYS A N 1
ATOM 651 C CA . CYS A 1 87 ? -16.920 11.456 10.118 1.00 89.62 87 CYS A CA 1
ATOM 652 C C . CYS A 1 87 ? -17.233 10.693 8.816 1.00 89.62 87 CYS A C 1
ATOM 654 O O . CYS A 1 87 ? -18.117 9.841 8.792 1.00 89.62 87 CYS A O 1
ATOM 656 N N . CYS A 1 88 ? -16.479 10.945 7.738 1.00 89.75 88 CYS A N 1
ATOM 657 C CA . CYS A 1 88 ? -16.657 10.225 6.476 1.00 89.75 88 CYS A CA 1
ATOM 658 C C . CYS A 1 88 ? -16.242 8.756 6.596 1.00 89.75 88 CYS A C 1
ATOM 660 O O . CYS A 1 88 ? -16.857 7.901 5.962 1.00 89.75 88 CYS A O 1
ATOM 662 N N . SER A 1 89 ? -15.230 8.441 7.416 1.00 88.31 89 SER A N 1
ATOM 663 C CA . SER A 1 89 ? -14.788 7.058 7.573 1.00 88.31 89 SER A CA 1
ATOM 664 C C . SER A 1 89 ? -15.823 6.170 8.273 1.00 88.31 89 SER A C 1
ATOM 666 O O . SER A 1 89 ? -15.892 4.977 7.980 1.00 88.31 89 SER A O 1
ATOM 668 N N . GLU A 1 90 ? -16.664 6.746 9.128 1.00 91.88 90 GLU A N 1
ATOM 669 C CA . GLU A 1 90 ? -17.797 6.070 9.780 1.00 91.88 90 GLU A CA 1
ATOM 670 C C . GLU A 1 90 ? -19.073 6.097 8.904 1.00 91.88 90 GLU A C 1
ATOM 672 O O . GLU A 1 90 ? -20.100 5.515 9.229 1.00 91.88 90 GLU A O 1
ATOM 677 N N . GLY A 1 91 ? -19.036 6.755 7.744 1.00 93.06 91 GLY A N 1
ATOM 678 C CA . GLY A 1 91 ? -20.146 6.780 6.794 1.00 93.06 91 GLY A CA 1
ATOM 679 C C . GLY A 1 91 ? -20.200 5.567 5.860 1.00 93.06 91 GLY A C 1
ATOM 680 O O . GLY A 1 91 ? -19.377 4.648 5.919 1.00 93.06 91 GLY A O 1
ATOM 681 N N . THR A 1 92 ? -21.170 5.600 4.939 1.00 94.50 92 THR A N 1
ATOM 682 C CA . THR A 1 92 ? -21.153 4.765 3.727 1.00 94.50 92 THR A CA 1
ATOM 683 C C . THR A 1 92 ? -20.501 5.554 2.603 1.00 94.50 92 THR A C 1
ATOM 685 O O . THR A 1 92 ? -20.980 6.634 2.261 1.00 94.50 92 THR A O 1
ATOM 688 N N . VAL A 1 93 ? -19.413 5.026 2.045 1.00 93.56 93 VAL A N 1
ATOM 689 C CA . VAL A 1 93 ? -18.687 5.661 0.938 1.00 93.56 93 VAL A CA 1
ATOM 690 C C . VAL A 1 93 ? -18.636 4.703 -0.238 1.00 93.56 93 VAL A C 1
ATOM 692 O O . VAL A 1 93 ? -18.176 3.569 -0.093 1.00 93.56 93 VAL A O 1
ATOM 695 N N . GLU A 1 94 ? -19.114 5.168 -1.387 1.00 94.12 94 GLU A N 1
ATOM 696 C CA . GLU A 1 94 ? -19.050 4.444 -2.652 1.00 94.12 94 GLU A CA 1
ATOM 697 C C . GLU A 1 94 ? -17.866 4.925 -3.483 1.00 94.12 94 GLU A C 1
ATOM 699 O O . GLU A 1 94 ? -17.589 6.124 -3.557 1.00 94.12 94 GLU A O 1
ATOM 704 N N . ARG A 1 95 ? -17.159 3.974 -4.091 1.00 89.50 95 ARG A N 1
ATOM 705 C CA . ARG A 1 95 ? -15.989 4.236 -4.912 1.00 89.50 95 ARG A CA 1
ATOM 706 C C . ARG A 1 95 ? -15.824 3.192 -6.012 1.00 89.50 95 ARG A C 1
ATOM 708 O O . ARG A 1 95 ? -15.996 1.994 -5.796 1.00 89.50 95 ARG A O 1
ATOM 715 N N . GLU A 1 96 ? -15.364 3.665 -7.159 1.00 89.94 96 GLU A N 1
ATOM 716 C CA . GLU A 1 96 ? -14.802 2.831 -8.217 1.00 89.94 96 GLU A CA 1
ATOM 717 C C . GLU A 1 96 ? -13.279 2.770 -8.077 1.00 89.94 96 GLU A C 1
ATOM 719 O O . GLU A 1 96 ? -12.617 3.782 -7.801 1.00 89.94 96 GLU A O 1
ATOM 724 N N . ARG A 1 97 ? -12.702 1.578 -8.247 1.00 85.56 97 ARG A N 1
ATOM 725 C CA . ARG A 1 97 ? -11.249 1.455 -8.344 1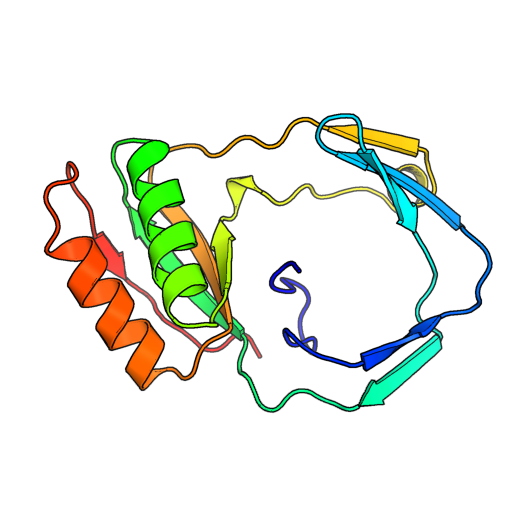.00 85.56 97 ARG A CA 1
ATOM 726 C C . ARG A 1 97 ? -10.774 2.108 -9.632 1.00 85.56 97 ARG A C 1
ATOM 728 O O . ARG A 1 97 ? -11.236 1.783 -10.719 1.00 85.56 97 ARG A O 1
ATOM 735 N N . SER A 1 98 ? -9.798 2.990 -9.495 1.00 85.62 98 SER A N 1
ATOM 736 C CA . SER A 1 98 ? -9.086 3.566 -10.623 1.00 85.62 98 SER A CA 1
ATOM 737 C C . SER A 1 98 ? -7.596 3.589 -10.327 1.00 85.62 98 SER A C 1
ATOM 739 O O . SER A 1 98 ? -7.156 3.939 -9.229 1.00 85.62 98 SER A O 1
ATOM 741 N N . THR A 1 99 ? -6.825 3.182 -11.321 1.00 88.50 99 THR A N 1
ATOM 742 C CA . THR A 1 99 ? -5.375 3.318 -11.375 1.00 88.50 99 THR A CA 1
ATOM 743 C C . THR A 1 99 ? -5.061 4.459 -12.336 1.00 88.50 99 THR A C 1
ATOM 745 O O . THR A 1 99 ? -5.808 4.749 -13.271 1.00 88.50 99 THR A O 1
ATOM 748 N N . HIS A 1 100 ? -3.963 5.158 -12.086 1.00 89.38 100 HIS A N 1
ATOM 749 C CA . HIS A 1 100 ? -3.506 6.223 -12.970 1.00 89.38 100 HIS A CA 1
ATOM 750 C C . HIS A 1 100 ? -2.038 5.987 -13.287 1.00 89.38 100 HIS A C 1
ATOM 752 O O . HIS A 1 100 ? -1.302 5.504 -12.429 1.00 89.38 100 HIS A O 1
ATOM 758 N N . GLY A 1 101 ? -1.610 6.333 -14.500 1.00 92.50 101 GLY A N 1
ATOM 759 C CA . GLY A 1 101 ? -0.190 6.424 -14.828 1.00 92.50 101 GLY A CA 1
ATOM 760 C C . GLY A 1 101 ? 0.476 7.638 -14.167 1.00 92.50 101 GLY A C 1
ATOM 761 O O . GLY A 1 101 ? -0.128 8.380 -13.391 1.00 92.50 101 GLY A O 1
ATOM 762 N N . GLY A 1 102 ? 1.730 7.864 -14.526 1.00 94.00 102 GLY A N 1
ATOM 763 C CA . GLY A 1 102 ? 2.607 8.896 -13.995 1.00 94.00 102 GLY A CA 1
ATOM 764 C C . GLY A 1 102 ? 3.466 8.427 -12.823 1.00 94.00 102 GLY A C 1
ATOM 765 O O . GLY A 1 102 ? 3.418 7.273 -12.383 1.00 94.00 102 GLY A O 1
ATOM 766 N N . THR A 1 103 ? 4.274 9.358 -12.319 1.00 96.19 103 THR A N 1
ATOM 767 C CA . THR A 1 103 ? 5.117 9.136 -11.144 1.00 96.19 103 THR A CA 1
ATOM 768 C C . THR A 1 103 ? 4.269 9.079 -9.881 1.00 96.19 103 THR A C 1
ATOM 770 O O . THR A 1 103 ? 3.601 10.056 -9.543 1.00 96.19 103 THR A O 1
ATOM 773 N N . GLN A 1 104 ? 4.332 7.970 -9.149 1.00 95.94 104 GLN A N 1
ATOM 774 C CA . GLN A 1 104 ? 3.613 7.811 -7.886 1.00 95.94 104 GLN A CA 1
ATOM 775 C C . GLN A 1 104 ? 4.339 6.876 -6.922 1.00 95.94 104 GLN A C 1
ATOM 777 O O . GLN A 1 104 ? 5.180 6.071 -7.324 1.00 95.94 104 GLN A O 1
ATOM 782 N N . GLN A 1 105 ? 3.988 6.967 -5.640 1.00 96.25 105 GLN A N 1
ATOM 783 C CA . GLN A 1 105 ? 4.387 5.948 -4.678 1.00 96.25 105 GLN A CA 1
ATOM 784 C C . GLN A 1 105 ? 3.553 4.678 -4.854 1.00 96.25 105 GLN A C 1
ATOM 786 O O . GLN A 1 105 ? 2.365 4.738 -5.164 1.00 96.25 105 GLN A O 1
ATOM 791 N N . VAL A 1 106 ? 4.178 3.532 -4.620 1.00 97.06 106 VAL A N 1
ATOM 792 C CA . VAL A 1 106 ? 3.532 2.225 -4.515 1.00 97.06 106 VAL A CA 1
ATOM 793 C C . VAL A 1 106 ? 4.020 1.581 -3.226 1.00 97.06 106 VAL A C 1
ATOM 795 O O . VAL A 1 106 ? 5.222 1.571 -2.947 1.00 97.06 106 VAL A O 1
ATOM 798 N N . LEU A 1 107 ? 3.088 1.061 -2.436 1.00 96.88 107 LEU A N 1
ATOM 799 C CA . LEU A 1 107 ? 3.400 0.278 -1.249 1.00 96.88 107 LEU A CA 1
ATOM 800 C C . LEU A 1 107 ? 3.494 -1.195 -1.623 1.00 96.88 107 LEU A C 1
ATOM 802 O O . LEU A 1 107 ? 2.622 -1.709 -2.316 1.00 96.88 107 LEU A O 1
ATOM 806 N N . LEU A 1 108 ? 4.531 -1.879 -1.155 1.00 97.50 108 LEU A N 1
ATOM 807 C CA . LEU A 1 108 ? 4.799 -3.280 -1.460 1.00 97.50 108 LEU A CA 1
ATOM 808 C C . LEU A 1 108 ? 4.801 -4.105 -0.178 1.00 97.50 108 LEU A C 1
ATOM 810 O O . LEU A 1 108 ? 5.424 -3.727 0.809 1.00 97.50 108 LEU A O 1
ATOM 814 N N . ALA A 1 109 ? 4.155 -5.262 -0.211 1.00 97.06 109 ALA A N 1
ATOM 815 C CA . ALA A 1 109 ? 4.238 -6.277 0.827 1.00 97.06 109 ALA A CA 1
ATOM 816 C C . ALA A 1 109 ? 5.065 -7.458 0.314 1.00 97.06 109 ALA A C 1
ATOM 818 O O . ALA A 1 109 ? 4.511 -8.414 -0.231 1.00 97.06 109 ALA A O 1
ATOM 819 N N . ALA A 1 110 ? 6.387 -7.363 0.449 1.00 97.31 110 ALA A N 1
ATOM 820 C CA . ALA A 1 110 ? 7.342 -8.369 -0.009 1.00 97.31 110 ALA A CA 1
ATOM 821 C C . ALA A 1 110 ? 8.685 -8.220 0.725 1.00 97.31 110 ALA A C 1
ATOM 823 O O . ALA A 1 110 ? 9.028 -7.108 1.128 1.00 97.31 110 ALA A O 1
ATOM 824 N N . PRO A 1 111 ? 9.489 -9.291 0.866 1.00 96.75 111 PRO A N 1
ATOM 825 C CA . PRO A 1 111 ? 10.891 -9.167 1.259 1.00 96.75 111 PRO A CA 1
ATOM 826 C C . PRO A 1 111 ? 11.648 -8.217 0.318 1.00 96.75 111 PRO A C 1
ATOM 828 O O . PRO A 1 111 ? 11.427 -8.250 -0.890 1.00 96.75 111 PRO A O 1
ATOM 831 N N . GLU A 1 112 ? 12.566 -7.404 0.849 1.00 97.12 112 GLU A N 1
ATOM 832 C CA . GLU A 1 112 ? 13.245 -6.355 0.067 1.00 97.12 112 GLU A CA 1
ATOM 833 C C . GLU A 1 112 ? 13.976 -6.895 -1.171 1.00 97.12 112 GLU A C 1
ATOM 835 O O . GLU A 1 112 ? 13.836 -6.337 -2.258 1.00 97.12 112 GLU A O 1
ATOM 840 N N . GLU A 1 113 ? 14.708 -8.002 -1.032 1.00 97.50 113 GLU A N 1
ATOM 841 C CA . GLU A 1 113 ? 15.427 -8.635 -2.148 1.00 97.50 113 GLU A CA 1
ATOM 842 C C . GLU A 1 113 ? 14.485 -9.016 -3.296 1.00 97.50 113 GLU A C 1
ATOM 844 O O . GLU A 1 113 ? 14.773 -8.782 -4.470 1.00 97.50 113 GLU A O 1
ATOM 849 N N . GLU A 1 114 ? 13.316 -9.548 -2.949 1.00 98.25 114 GLU A N 1
ATOM 850 C CA . GLU A 1 114 ? 12.327 -9.992 -3.920 1.00 98.25 114 GLU A CA 1
ATOM 851 C C . GLU A 1 114 ? 11.572 -8.809 -4.534 1.00 98.25 114 GLU A C 1
ATOM 853 O O . GLU A 1 114 ? 11.345 -8.779 -5.743 1.00 98.25 114 GLU A O 1
ATOM 858 N N . ALA A 1 115 ? 11.289 -7.772 -3.741 1.00 98.38 115 ALA A N 1
ATOM 859 C CA . ALA A 1 115 ? 10.754 -6.514 -4.246 1.00 98.38 115 ALA A CA 1
ATOM 860 C C . ALA A 1 115 ? 11.699 -5.883 -5.278 1.00 98.38 115 ALA A C 1
ATOM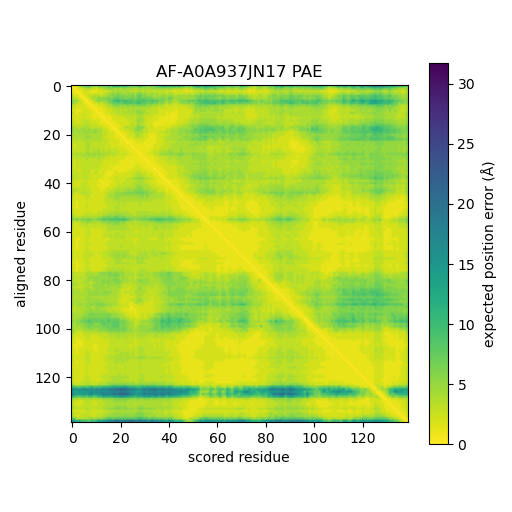 862 O O . ALA A 1 115 ? 11.258 -5.505 -6.360 1.00 98.38 115 ALA A O 1
ATOM 863 N N . ARG A 1 116 ? 13.008 -5.821 -4.991 1.00 98.50 116 ARG A N 1
ATOM 864 C CA . ARG A 1 116 ? 14.021 -5.317 -5.936 1.00 98.50 116 ARG A CA 1
ATOM 865 C C . ARG A 1 116 ? 14.063 -6.148 -7.215 1.00 98.50 116 ARG A C 1
ATOM 867 O O . ARG A 1 116 ? 14.120 -5.572 -8.302 1.00 98.50 116 ARG A O 1
ATOM 874 N N . ARG A 1 117 ? 14.018 -7.480 -7.096 1.00 98.50 117 ARG A N 1
ATOM 875 C CA . ARG A 1 117 ? 14.001 -8.403 -8.240 1.00 98.50 117 ARG A CA 1
ATOM 876 C C . ARG A 1 117 ? 12.795 -8.144 -9.146 1.00 98.50 117 ARG A C 1
ATOM 878 O O . ARG A 1 117 ? 12.975 -7.946 -10.345 1.00 98.50 117 ARG A O 1
ATOM 885 N N . LEU A 1 118 ? 11.593 -8.098 -8.572 1.00 98.62 118 LEU A N 1
ATOM 886 C CA . LEU A 1 118 ? 10.342 -7.889 -9.306 1.00 98.62 118 LEU A CA 1
ATOM 887 C C . LEU A 1 118 ? 10.235 -6.476 -9.892 1.00 98.62 118 LEU A C 1
ATOM 889 O O . LEU A 1 118 ? 9.788 -6.311 -11.022 1.00 98.62 118 LEU A O 1
ATOM 893 N N . LEU A 1 119 ? 10.700 -5.448 -9.178 1.00 98.56 119 LEU A N 1
ATOM 894 C CA . LEU A 1 119 ? 10.754 -4.079 -9.698 1.00 98.56 119 LEU A CA 1
ATOM 895 C C . LEU A 1 119 ? 11.705 -3.956 -10.898 1.00 98.56 119 LEU A C 1
ATOM 897 O O . LEU A 1 119 ? 11.394 -3.264 -11.868 1.00 98.56 119 LEU A O 1
ATOM 901 N N . ALA A 1 120 ? 12.861 -4.628 -10.854 1.00 98.25 120 ALA A N 1
ATOM 902 C CA . ALA A 1 120 ? 13.792 -4.674 -11.980 1.00 98.25 120 ALA A CA 1
ATOM 903 C C . ALA A 1 120 ? 13.200 -5.422 -13.185 1.00 98.25 120 ALA A C 1
ATOM 905 O O . ALA A 1 120 ? 13.336 -4.958 -14.314 1.00 98.25 120 ALA A O 1
ATOM 906 N N . GLU A 1 121 ? 12.508 -6.539 -12.945 1.00 97.81 121 GLU A N 1
ATOM 907 C CA . GLU A 1 121 ? 11.780 -7.288 -13.974 1.00 97.81 121 GLU A CA 1
ATOM 908 C C . GLU A 1 121 ? 10.690 -6.429 -14.631 1.00 97.81 121 GLU A C 1
ATOM 910 O O . GLU A 1 121 ? 10.643 -6.309 -15.856 1.00 97.81 121 GLU A O 1
ATOM 915 N N . TRP A 1 122 ? 9.870 -5.755 -13.823 1.00 98.00 122 TRP A N 1
ATOM 916 C CA . TRP A 1 122 ? 8.819 -4.863 -14.302 1.00 98.00 122 TRP A CA 1
ATOM 917 C C . TRP A 1 122 ? 9.365 -3.706 -15.150 1.00 98.00 122 TRP A C 1
ATOM 919 O O . TRP A 1 122 ? 8.797 -3.404 -16.204 1.00 98.00 122 TRP A O 1
ATOM 929 N N . ALA A 1 123 ? 10.475 -3.093 -14.721 1.00 97.19 123 ALA A N 1
ATOM 930 C CA . ALA A 1 123 ? 11.134 -2.001 -15.437 1.00 97.19 123 ALA A CA 1
ATOM 931 C C . ALA A 1 123 ? 11.816 -2.448 -16.742 1.00 97.19 123 ALA A C 1
ATOM 933 O O . ALA A 1 123 ? 11.929 -1.655 -17.670 1.00 97.19 123 ALA A O 1
ATOM 934 N N . ALA A 1 124 ? 12.249 -3.709 -16.835 1.00 95.38 124 ALA A N 1
ATOM 935 C CA . ALA A 1 124 ? 12.814 -4.284 -18.058 1.00 95.38 124 ALA A CA 1
ATOM 936 C C . ALA A 1 124 ? 11.747 -4.703 -19.091 1.00 95.38 124 ALA A C 1
ATOM 938 O O . ALA A 1 124 ? 12.092 -5.086 -20.211 1.00 95.38 124 ALA A O 1
ATOM 939 N N . GLY A 1 125 ? 10.464 -4.665 -18.718 1.00 90.25 125 GLY A N 1
ATOM 940 C CA . GLY A 1 125 ? 9.339 -4.983 -19.593 1.00 90.25 125 GLY A CA 1
ATOM 941 C C . GLY A 1 125 ? 9.117 -3.965 -20.719 1.00 90.25 125 GLY A C 1
ATOM 942 O O . GLY A 1 125 ? 9.809 -2.962 -20.851 1.00 90.25 125 GLY A O 1
ATOM 943 N N . THR A 1 126 ? 8.106 -4.216 -21.551 1.00 79.62 126 THR A N 1
ATOM 944 C CA . THR A 1 126 ? 7.848 -3.453 -22.789 1.00 79.62 126 THR A CA 1
ATOM 945 C C . THR A 1 126 ? 7.011 -2.183 -22.610 1.00 79.62 126 THR A C 1
ATOM 947 O O . THR A 1 126 ? 6.620 -1.577 -23.607 1.00 79.62 126 THR A O 1
ATOM 950 N N . GLY A 1 127 ? 6.672 -1.799 -21.379 1.00 75.50 127 GLY A N 1
ATOM 951 C CA . GLY A 1 127 ? 5.850 -0.613 -21.131 1.00 75.50 127 GLY A CA 1
ATOM 952 C C . GLY A 1 127 ? 6.635 0.695 -21.289 1.00 75.50 127 GLY A C 1
ATOM 953 O O . GLY A 1 127 ? 7.833 0.723 -20.998 1.00 75.50 127 GLY A O 1
ATOM 954 N N . PRO A 1 128 ? 5.992 1.782 -21.746 1.00 74.38 128 PRO A N 1
ATOM 955 C CA . PRO A 1 128 ? 6.640 3.079 -21.900 1.00 74.38 128 PRO A CA 1
ATOM 956 C C . PRO A 1 128 ? 7.165 3.620 -20.562 1.00 74.38 128 PRO A C 1
ATOM 958 O O . PRO A 1 128 ? 6.441 3.695 -19.569 1.00 74.38 128 PRO A O 1
ATOM 961 N N . ASP A 1 129 ? 8.436 4.032 -20.560 1.00 86.06 129 ASP A N 1
ATOM 962 C CA . ASP A 1 129 ? 9.091 4.800 -19.491 1.00 86.06 129 ASP A CA 1
ATOM 963 C C . ASP A 1 129 ? 8.994 4.201 -18.071 1.00 86.06 129 ASP A C 1
ATOM 965 O O . ASP A 1 129 ? 9.094 4.926 -17.071 1.00 86.06 129 ASP A O 1
ATOM 969 N N . ARG A 1 130 ? 8.847 2.870 -17.963 1.00 95.56 130 ARG A N 1
ATOM 970 C CA . ARG A 1 130 ? 8.822 2.162 -16.676 1.00 95.56 130 ARG A CA 1
ATOM 971 C C . ARG A 1 130 ? 10.149 2.329 -15.943 1.00 95.56 130 ARG A C 1
ATOM 973 O O . ARG A 1 130 ? 11.207 1.936 -16.428 1.00 95.56 130 ARG A O 1
ATOM 980 N N . SER A 1 131 ? 10.102 2.891 -14.743 1.00 97.25 131 SER A N 1
ATOM 981 C CA . SER A 1 131 ? 11.271 2.994 -13.865 1.00 97.25 131 SER A CA 1
ATOM 982 C C . SER A 1 131 ? 10.855 3.088 -12.405 1.00 97.25 131 SER A C 1
ATOM 984 O O . SER A 1 131 ? 9.700 3.371 -12.090 1.00 97.25 131 SER A O 1
ATOM 986 N N . TRP A 1 132 ? 11.790 2.833 -11.495 1.00 98.31 132 TRP A N 1
ATOM 987 C CA . TRP A 1 132 ? 11.545 2.921 -10.061 1.00 98.31 132 TRP A CA 1
ATOM 988 C C . TRP A 1 132 ? 12.765 3.477 -9.327 1.00 98.31 132 TRP A C 1
ATOM 990 O O . TRP A 1 132 ? 13.894 3.414 -9.814 1.00 98.31 132 TRP A O 1
ATOM 1000 N N . SER A 1 133 ? 12.532 4.049 -8.151 1.00 98.25 133 SER A N 1
ATOM 1001 C CA . SER A 1 133 ? 13.569 4.621 -7.292 1.00 98.25 133 SER A CA 1
ATOM 1002 C C . SER A 1 133 ? 13.097 4.716 -5.841 1.00 98.25 133 SER A C 1
ATOM 1004 O O . SER A 1 133 ? 11.903 4.612 -5.560 1.00 98.25 133 SER A O 1
ATOM 1006 N N . GLY A 1 134 ? 14.039 4.924 -4.917 1.00 97.06 134 GLY A N 1
ATOM 1007 C CA . GLY A 1 134 ? 13.713 5.230 -3.521 1.00 97.06 134 GLY A CA 1
ATOM 1008 C C . GLY A 1 134 ? 12.985 4.103 -2.790 1.00 97.06 134 GLY A C 1
ATOM 1009 O O . GLY A 1 134 ? 12.074 4.388 -2.026 1.00 97.06 134 GLY A O 1
ATOM 1010 N N . LEU A 1 135 ? 13.343 2.840 -3.057 1.00 97.94 135 LEU A N 1
ATOM 1011 C CA . LEU A 1 135 ? 12.810 1.714 -2.292 1.00 97.94 135 LEU A CA 1
ATOM 1012 C C . LEU A 1 135 ? 13.304 1.801 -0.844 1.00 97.94 135 LEU A C 1
ATOM 1014 O O . LEU A 1 135 ? 14.512 1.758 -0.601 1.00 97.94 135 LEU A O 1
ATOM 1018 N N . GLU A 1 136 ? 12.370 1.880 0.093 1.00 95.50 136 GLU A N 1
ATOM 1019 C CA . GLU A 1 136 ? 12.638 1.946 1.527 1.00 95.50 136 GLU A CA 1
ATOM 1020 C C . GLU A 1 136 ? 11.628 1.113 2.320 1.00 95.50 136 GLU A C 1
ATOM 1022 O O . GLU A 1 136 ? 10.520 0.848 1.859 1.00 95.50 136 GLU A O 1
ATOM 1027 N N . THR A 1 137 ? 12.006 0.686 3.525 1.00 92.12 137 THR A N 1
ATOM 1028 C CA . THR A 1 137 ? 11.068 0.026 4.444 1.00 92.12 137 THR A CA 1
ATOM 1029 C C . THR A 1 137 ? 10.252 1.081 5.180 1.00 92.12 137 THR A C 1
ATOM 1031 O O . THR A 1 137 ? 10.824 1.977 5.801 1.00 92.12 137 THR A O 1
ATOM 1034 N N . LEU A 1 138 ? 8.926 0.950 5.151 1.00 85.62 138 LEU A N 1
ATOM 1035 C CA . LEU A 1 138 ? 8.026 1.782 5.940 1.00 85.62 138 LEU A CA 1
ATOM 1036 C C . LEU A 1 138 ? 8.128 1.342 7.412 1.00 85.62 138 LEU A C 1
ATOM 1038 O O . LEU A 1 138 ? 7.854 0.181 7.732 1.00 85.62 138 LEU A O 1
ATOM 1042 N N . ALA A 1 139 ? 8.594 2.245 8.277 1.00 66.69 139 ALA A N 1
ATOM 1043 C CA . ALA A 1 139 ? 8.762 2.002 9.712 1.00 66.69 139 ALA A CA 1
ATOM 1044 C C . ALA A 1 139 ? 7.430 2.062 10.479 1.00 66.69 139 ALA A C 1
ATOM 1046 O O . ALA A 1 139 ? 6.583 2.930 10.163 1.00 66.69 139 ALA A O 1
#

Foldseek 3Di:
DAADPDFPAGPPWDFDFPPDFLEWEQEPNDIDGDTDTPDTPGHDPWFKKKKKKAFQFQVLVVVLQVLQVVVVKGKAWPQQDDDDDPVVSSYYYYDYDDGGGGITMMIIRHDPVVNVVSLVVSQPDDGPPIDMDDIDTRD

Radius of gyration: 16.0 Å; Cα contacts (8 Å, |Δi|>4): 280; chains: 1; bounding box: 37×27×42 Å

Sequence (139 aa):
MNVPGSAGRRFGEIVVHDGEPRGHRVVDGREYPVFDELLLFEASGVPTLAVTVNAGAAEDVEALVDLFSGHDYRAEPASSFELMCSCCSEGTVERERSTHGGTQQVLLAAPEEEARRLLAEWAAGTGPDRSWSGLETLA

Secondary structure (DSSP, 8-state):
-PPP-STT--TT-EEEE-SS--EEEEETTEEEEE--EEEEEE--SSPEEEEEEE-SSHHHHHHHHHHHHHTT-EEEEGGG-----HHHHTSEEEE------SSEEEEEES-HHHHHHHHHHHHTSSSTT-EEEEEEE--

Solvent-accessible surface area (backbone atoms only — not comparable to full-atom values): 7832 Å² total; per-residue (Å²): 136,74,54,57,87,54,74,84,48,39,38,81,48,41,67,43,57,78,83,57,70,55,20,35,38,29,51,73,87,42,79,43,75,36,62,56,81,74,44,80,74,40,85,41,91,42,44,32,29,38,29,39,35,30,19,69,39,32,67,49,49,47,52,49,30,50,53,30,46,78,68,83,28,42,49,36,50,54,64,73,61,82,92,69,56,74,72,59,60,43,29,77,44,77,45,73,88,53,72,62,44,45,76,42,49,32,34,31,32,41,55,67,72,58,46,53,52,51,52,52,54,59,38,71,45,92,56,60,75,38,42,74,46,75,75,43,74,63,96